Protein AF-A0A2J8QV28-F1 (afdb_monomer)

InterPro domains:
  IPR005302 Molybdenum cofactor sulfurase, C-terminal [PF03473] (105-172)
  IPR005302 Molybdenum cofactor sulfurase, C-terminal [PS51340] (89-172)
  IPR005303 Molybdenum cofactor sulfurase, middle domain [PF03476] (1-75)

Organism: Pan troglodytes (NCBI:txid9598)

Solvent-accessible surface area (backbone atoms only — not comparable to full-atom values): 10831 Å² total; per-residue (Å²): 85,73,72,84,49,53,89,81,42,57,71,58,76,57,54,45,76,49,81,53,97,68,23,38,38,37,40,40,89,98,49,78,75,46,79,40,64,68,67,66,65,88,84,41,56,76,42,67,31,34,55,96,89,41,77,38,64,25,36,36,56,54,70,65,47,16,48,51,54,19,66,70,69,69,78,61,92,44,74,51,62,43,79,57,91,89,55,73,53,48,42,30,59,80,71,41,70,90,50,100,55,94,52,63,26,77,84,56,94,74,58,87,71,40,76,44,44,53,37,34,52,53,57,52,36,76,76,37,92,72,72,77,57,70,76,81,71,62,52,76,42,78,47,74,98,62,62,62,59,48,69,80,71,49,56,66,47,74,61,91,91,45,78,46,71,63,87,73,83,81,87,127

pLDDT: mean 95.5, std 3.27, range [74.88, 98.44]

Nearest PDB structures (foldseek):
  6fw2-assembly1_A  TM=9.729E-01  e=1.577E-16  Homo sapiens
  7p41-assembly1_D  TM=9.722E-01  e=2.739E-16  Homo sapiens
  2exn-assembly1_A  TM=7.964E-01  e=1.987E-04  Bordetella bronchiseptica
  6ybp-assembly1_K  TM=5.029E-01  e=4.393E+00  Methylorubrum extorquens AM1
  6ybp-assembly1_I  TM=4.996E-01  e=6.750E+00  Methylorubrum extorquens AM1

Structure (mmCIF, N/CA/C/O backbone):
data_AF-A0A2J8QV28-F1
#
_entry.id   AF-A0A2J8QV28-F1
#
loop_
_atom_site.group_PDB
_atom_site.id
_atom_site.type_symbol
_atom_site.label_atom_id
_atom_site.label_alt_id
_atom_site.label_comp_id
_atom_site.label_asym_id
_atom_site.label_entity_id
_atom_site.label_seq_id
_atom_site.pdbx_PDB_ins_code
_atom_site.Cartn_x
_atom_site.Cartn_y
_atom_site.Cartn_z
_atom_site.occupancy
_atom_site.B_iso_or_equiv
_atom_site.auth_seq_id
_atom_site.auth_comp_id
_atom_site.auth_asym_id
_atom_site.auth_atom_id
_atom_site.pdbx_PDB_model_num
ATOM 1 N N . GLY A 1 1 ? 5.554 -12.156 -13.504 1.00 83.69 1 GLY A N 1
ATOM 2 C CA . GLY A 1 1 ? 6.262 -12.531 -12.266 1.00 83.69 1 GLY A CA 1
ATOM 3 C C . GLY A 1 1 ? 5.282 -12.576 -11.115 1.00 83.69 1 GLY A C 1
ATOM 4 O O . GLY A 1 1 ? 4.179 -12.051 -11.256 1.00 83.69 1 GLY A O 1
ATOM 5 N N . HIS A 1 2 ? 5.662 -13.210 -10.011 1.00 91.06 2 HIS A N 1
ATOM 6 C CA . HIS A 1 2 ? 4.892 -13.155 -8.768 1.00 91.06 2 HIS A CA 1
ATOM 7 C C . HIS A 1 2 ? 5.278 -11.904 -7.981 1.00 91.06 2 HIS A C 1
ATOM 9 O O . HIS A 1 2 ? 6.396 -11.410 -8.120 1.00 91.06 2 HIS A O 1
ATOM 15 N N . MET A 1 3 ? 4.338 -11.368 -7.208 1.00 94.44 3 MET A N 1
ATOM 16 C CA . MET A 1 3 ? 4.650 -10.297 -6.265 1.00 94.44 3 MET A CA 1
ATOM 17 C C . MET A 1 3 ? 5.629 -10.774 -5.188 1.00 94.44 3 MET A C 1
ATOM 19 O O . MET A 1 3 ? 5.674 -11.961 -4.864 1.00 94.44 3 MET A O 1
ATOM 23 N N . VAL A 1 4 ? 6.320 -9.815 -4.584 1.00 94.06 4 VAL A N 1
ATOM 24 C CA . VAL A 1 4 ? 7.151 -10.011 -3.397 1.00 94.06 4 VAL A CA 1
ATOM 25 C C . VAL A 1 4 ? 6.577 -9.137 -2.297 1.00 94.06 4 VAL A C 1
ATOM 27 O O . VAL A 1 4 ? 6.239 -7.976 -2.531 1.00 94.06 4 VAL A O 1
ATOM 30 N N . THR A 1 5 ? 6.416 -9.706 -1.109 1.00 93.56 5 THR A N 1
ATOM 31 C CA . THR A 1 5 ? 5.843 -9.015 0.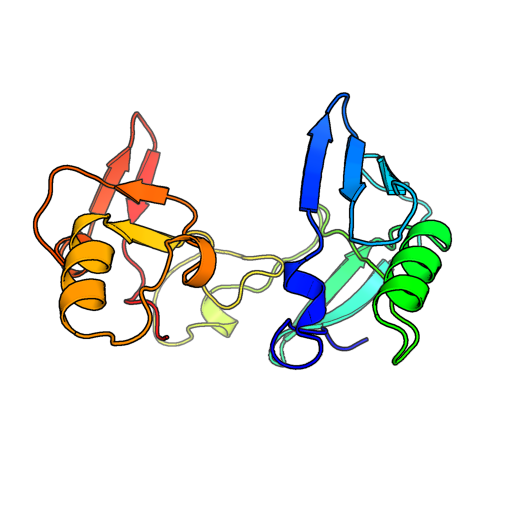051 1.00 93.56 5 THR A CA 1
ATOM 32 C C . THR A 1 5 ? 6.898 -8.800 1.126 1.00 93.56 5 THR A C 1
ATOM 34 O O . THR A 1 5 ? 7.882 -9.532 1.188 1.00 93.56 5 THR A O 1
ATOM 37 N N . ALA A 1 6 ? 6.654 -7.872 2.053 1.00 92.62 6 ALA A N 1
ATOM 38 C CA . ALA A 1 6 ? 7.515 -7.687 3.223 1.00 92.62 6 ALA A CA 1
ATOM 39 C C . ALA A 1 6 ? 7.554 -8.909 4.169 1.00 92.62 6 ALA A C 1
ATOM 41 O O . ALA A 1 6 ? 8.424 -8.990 5.025 1.00 92.62 6 ALA A O 1
ATOM 42 N N . ARG A 1 7 ? 6.645 -9.885 4.017 1.00 91.56 7 ARG A N 1
ATOM 43 C CA . ARG A 1 7 ? 6.734 -11.173 4.731 1.00 91.56 7 ARG A CA 1
ATOM 44 C C . ARG A 1 7 ? 7.852 -12.058 4.178 1.00 91.56 7 ARG A C 1
ATOM 46 O O . ARG A 1 7 ? 8.432 -12.833 4.923 1.00 91.56 7 ARG A O 1
ATOM 53 N N . GLN A 1 8 ? 8.122 -11.949 2.878 1.00 93.19 8 GLN A N 1
ATOM 54 C CA . GLN A 1 8 ? 9.200 -12.670 2.196 1.00 93.19 8 GLN A CA 1
ATOM 55 C C . GLN A 1 8 ? 10.509 -11.879 2.267 1.00 93.19 8 GLN A C 1
ATOM 57 O O . GLN A 1 8 ? 11.552 -12.451 2.544 1.00 93.19 8 GLN A O 1
ATOM 62 N N . GLU A 1 9 ? 10.430 -10.559 2.078 1.00 95.69 9 GLU A N 1
ATOM 63 C CA . GLU A 1 9 ? 11.570 -9.640 2.083 1.00 95.69 9 GLU A CA 1
ATOM 64 C C . GLU A 1 9 ? 11.347 -8.491 3.082 1.00 95.69 9 GLU A C 1
ATOM 66 O O . GLU A 1 9 ? 10.956 -7.388 2.685 1.00 95.69 9 GLU A O 1
ATOM 71 N N . PRO A 1 10 ? 11.584 -8.700 4.395 1.00 94.38 10 PRO A N 1
ATOM 72 C CA . PRO A 1 10 ? 11.273 -7.711 5.433 1.00 94.38 10 PRO A CA 1
ATOM 73 C C . PRO A 1 10 ? 11.971 -6.369 5.252 1.00 94.38 10 PRO A C 1
ATOM 75 O O . PRO A 1 10 ? 11.427 -5.337 5.634 1.00 94.38 10 PRO A O 1
ATOM 78 N N . ARG A 1 11 ? 13.145 -6.352 4.610 1.00 95.12 11 ARG A N 1
ATOM 79 C CA . ARG A 1 11 ? 13.898 -5.121 4.336 1.00 95.12 11 ARG A CA 1
ATOM 80 C C . ARG A 1 11 ? 13.129 -4.141 3.448 1.00 95.12 11 ARG A C 1
ATOM 82 O O . ARG A 1 11 ? 13.413 -2.951 3.519 1.00 95.12 11 ARG A O 1
ATOM 89 N N . LEU A 1 12 ? 12.118 -4.592 2.694 1.00 95.31 12 LEU A N 1
ATOM 90 C CA . LEU A 1 12 ? 11.226 -3.714 1.925 1.00 95.31 12 LEU A CA 1
ATOM 91 C C . LEU A 1 12 ? 10.586 -2.608 2.776 1.00 95.31 12 LEU A C 1
ATOM 93 O O . LEU A 1 12 ? 10.333 -1.529 2.251 1.00 95.31 12 LEU A O 1
ATOM 97 N N . VAL A 1 13 ? 10.349 -2.836 4.074 1.00 94.62 13 VAL A N 1
ATOM 98 C CA . VAL A 1 13 ? 9.745 -1.818 4.960 1.00 94.62 13 VAL A CA 1
ATOM 99 C C . VAL A 1 13 ? 10.690 -0.661 5.294 1.00 94.62 13 VAL A C 1
ATOM 101 O O . VAL A 1 13 ? 10.253 0.328 5.870 1.00 94.62 13 VAL A O 1
ATOM 104 N N . LEU A 1 14 ? 11.975 -0.782 4.951 1.00 96.19 14 LEU A N 1
ATOM 105 C CA . LEU A 1 14 ? 12.977 0.270 5.129 1.00 96.19 14 LEU A CA 1
ATOM 106 C C . LEU A 1 14 ? 13.078 1.191 3.904 1.00 96.19 14 LEU A C 1
ATOM 108 O O . LEU A 1 14 ? 13.805 2.181 3.950 1.00 96.19 14 LEU A O 1
ATOM 112 N N . VAL A 1 15 ? 12.376 0.867 2.813 1.00 97.19 15 VAL A N 1
ATOM 113 C CA . VAL A 1 15 ? 12.304 1.727 1.630 1.00 97.19 15 VAL A CA 1
ATOM 114 C C . VAL A 1 15 ? 11.312 2.849 1.904 1.00 97.19 15 VAL A C 1
ATOM 116 O O . VAL A 1 15 ? 10.125 2.604 2.121 1.00 97.19 15 VAL A O 1
ATOM 119 N N . SER A 1 16 ? 11.800 4.083 1.864 1.00 96.56 16 SER A N 1
ATOM 120 C CA . SER A 1 16 ? 10.979 5.288 1.951 1.00 96.56 16 SER A CA 1
ATOM 121 C C . SER A 1 16 ? 10.733 5.853 0.560 1.00 96.56 16 SER A C 1
ATOM 123 O O . SER A 1 16 ? 11.577 5.729 -0.329 1.00 96.56 16 SER A O 1
ATOM 125 N N . ILE A 1 17 ? 9.558 6.449 0.363 1.00 96.56 17 ILE A N 1
ATOM 126 C CA . ILE A 1 17 ? 9.147 7.026 -0.915 1.00 96.56 17 ILE A CA 1
ATOM 127 C C . ILE A 1 17 ? 8.585 8.414 -0.648 1.00 96.56 17 ILE A C 1
ATOM 129 O O . ILE A 1 17 ? 7.686 8.560 0.179 1.00 96.56 17 ILE A O 1
ATOM 133 N N . ILE A 1 18 ? 9.076 9.408 -1.377 1.00 97.25 18 ILE A N 1
ATOM 134 C CA . ILE A 1 18 ? 8.476 10.743 -1.427 1.00 97.25 18 ILE A CA 1
ATOM 135 C C . ILE A 1 18 ? 8.047 11.057 -2.862 1.00 97.25 18 ILE A C 1
ATOM 137 O O . ILE A 1 18 ? 8.635 10.559 -3.825 1.00 97.25 18 ILE A O 1
ATOM 141 N N . TYR A 1 19 ? 6.996 11.860 -2.998 1.00 96.56 19 TYR A N 1
ATOM 142 C CA . TYR A 1 19 ? 6.507 12.342 -4.284 1.00 96.56 19 TYR A CA 1
ATOM 143 C C . TYR A 1 19 ? 6.763 13.841 -4.389 1.00 96.56 19 TYR A C 1
ATOM 145 O O . TYR A 1 19 ? 6.187 14.620 -3.633 1.00 96.56 19 TYR A O 1
ATOM 153 N N . GLU A 1 20 ? 7.617 14.240 -5.325 1.00 96.38 20 GLU A N 1
ATOM 154 C CA . GLU A 1 20 ? 7.999 15.636 -5.526 1.00 96.38 20 GLU A CA 1
ATOM 155 C C . GLU A 1 20 ? 8.288 15.884 -7.008 1.00 96.38 20 GLU A C 1
ATOM 157 O O . GLU A 1 20 ? 8.829 15.015 -7.688 1.00 96.38 20 GLU A O 1
ATOM 162 N N . ASN A 1 21 ? 7.914 17.059 -7.528 1.00 95.06 21 ASN A N 1
ATOM 163 C CA . ASN A 1 21 ? 8.224 17.478 -8.902 1.00 95.06 21 ASN A CA 1
ATOM 164 C C . ASN A 1 21 ? 7.846 16.437 -9.974 1.00 95.06 21 ASN A C 1
ATOM 166 O O . ASN A 1 21 ? 8.564 16.242 -10.952 1.00 95.06 21 ASN A O 1
ATOM 170 N N . ASN A 1 22 ? 6.702 15.766 -9.790 1.00 95.81 22 ASN A N 1
ATOM 171 C CA . ASN A 1 22 ? 6.213 14.707 -10.677 1.00 95.81 22 ASN A CA 1
ATOM 172 C C . ASN A 1 22 ? 7.153 13.484 -10.771 1.00 95.81 22 ASN A C 1
ATOM 174 O O . ASN A 1 22 ? 7.152 12.760 -11.770 1.00 95.81 22 ASN A O 1
ATOM 178 N N . CYS A 1 23 ? 7.916 13.229 -9.710 1.00 97.12 23 CYS A N 1
ATOM 179 C CA . CYS A 1 23 ? 8.804 12.087 -9.554 1.00 97.12 23 CYS A CA 1
ATOM 180 C C . CYS A 1 23 ? 8.512 11.338 -8.250 1.00 97.12 23 CYS A C 1
ATOM 182 O O . CYS A 1 23 ? 8.079 11.914 -7.253 1.00 97.12 23 CYS A O 1
ATOM 184 N N . LEU A 1 24 ? 8.772 10.035 -8.269 1.00 97.56 24 LEU A N 1
ATOM 185 C CA . LEU A 1 24 ? 8.872 9.191 -7.088 1.00 97.56 24 LEU A CA 1
ATOM 186 C C . LEU A 1 24 ? 10.347 9.058 -6.732 1.00 97.56 24 LEU A C 1
ATOM 188 O O . LEU A 1 24 ? 11.150 8.586 -7.539 1.00 97.56 24 LEU A O 1
ATOM 192 N N . ILE A 1 25 ? 10.687 9.475 -5.524 1.00 98.19 25 ILE A N 1
ATOM 193 C CA . ILE A 1 25 ? 12.039 9.436 -4.988 1.00 98.19 25 ILE A CA 1
ATOM 194 C C . ILE A 1 25 ? 12.082 8.337 -3.932 1.00 98.19 25 ILE A C 1
ATOM 196 O O . ILE A 1 25 ? 11.368 8.408 -2.934 1.00 98.19 25 ILE A O 1
ATOM 200 N N . PHE A 1 26 ? 12.916 7.329 -4.164 1.00 98.31 26 PHE A N 1
ATOM 201 C CA . PHE A 1 26 ? 13.103 6.185 -3.283 1.00 98.31 26 PHE A CA 1
ATOM 202 C C . PHE A 1 26 ? 14.426 6.316 -2.538 1.00 98.31 26 PHE A C 1
ATOM 204 O O . PHE A 1 26 ? 15.467 6.592 -3.141 1.00 98.31 26 PHE A O 1
ATOM 211 N N . THR A 1 27 ? 14.388 6.059 -1.236 1.00 98.44 27 THR A N 1
ATOM 212 C CA . THR A 1 27 ? 15.571 6.002 -0.376 1.00 98.44 27 THR A CA 1
ATOM 213 C C . THR A 1 27 ? 15.529 4.751 0.491 1.00 98.44 27 THR A C 1
ATOM 215 O O . THR A 1 27 ? 14.461 4.244 0.839 1.00 98.44 27 THR A O 1
ATOM 218 N N . ALA A 1 28 ? 16.703 4.221 0.818 1.00 98.00 28 ALA A N 1
ATOM 219 C CA . ALA A 1 28 ? 16.868 3.107 1.741 1.00 98.00 28 ALA A CA 1
ATOM 220 C C . ALA A 1 28 ? 18.267 3.164 2.379 1.00 98.00 28 ALA A C 1
ATOM 222 O O . ALA A 1 28 ? 19.150 3.821 1.823 1.00 98.00 28 ALA A O 1
ATOM 223 N N . PRO A 1 29 ? 18.492 2.490 3.522 1.00 97.81 29 PRO A N 1
ATOM 224 C CA . PRO A 1 29 ? 19.814 2.426 4.140 1.00 97.81 29 PRO A CA 1
ATOM 225 C C . PRO A 1 29 ? 20.878 1.904 3.168 1.00 97.81 29 PRO A C 1
ATOM 227 O O . PRO A 1 29 ? 20.644 0.908 2.478 1.00 97.81 29 PRO A O 1
ATOM 230 N N . ASP A 1 30 ? 22.034 2.571 3.148 1.00 96.00 30 ASP A N 1
ATOM 231 C CA . ASP A 1 30 ? 23.211 2.226 2.337 1.00 96.00 30 ASP A CA 1
ATOM 232 C C . ASP A 1 30 ? 22.968 2.190 0.815 1.00 96.00 30 ASP A C 1
ATOM 234 O O . ASP A 1 30 ? 23.661 1.479 0.085 1.00 96.00 30 ASP A O 1
ATOM 238 N N . MET A 1 31 ? 21.977 2.941 0.325 1.00 98.00 31 MET A N 1
ATOM 239 C CA . MET A 1 31 ? 21.645 3.045 -1.096 1.00 98.00 31 MET A CA 1
ATOM 240 C C . MET A 1 31 ? 21.621 4.505 -1.542 1.00 98.00 31 MET A C 1
ATOM 242 O O . MET A 1 31 ? 21.058 5.358 -0.855 1.00 98.00 31 MET A O 1
ATOM 246 N N . ASP A 1 32 ? 22.147 4.773 -2.738 1.00 97.69 32 ASP A N 1
ATOM 247 C CA . ASP A 1 32 ? 21.920 6.050 -3.415 1.00 97.69 32 ASP A CA 1
ATOM 248 C C . ASP A 1 32 ? 20.428 6.247 -3.704 1.00 97.69 32 ASP A C 1
ATOM 250 O O . ASP A 1 32 ? 19.668 5.287 -3.872 1.00 97.69 32 ASP A O 1
ATOM 254 N N . GLN A 1 33 ? 20.000 7.503 -3.787 1.00 97.69 33 GLN A N 1
ATOM 255 C CA . GLN A 1 33 ? 18.623 7.846 -4.119 1.00 97.69 33 GLN A CA 1
ATOM 256 C C . GLN A 1 33 ? 18.263 7.366 -5.533 1.00 97.69 33 GLN A C 1
ATOM 258 O O . GLN A 1 33 ? 18.973 7.654 -6.494 1.00 97.69 33 GLN A O 1
ATOM 263 N N . LEU A 1 34 ? 17.120 6.692 -5.671 1.00 98.38 34 LEU A N 1
ATOM 264 C CA . LEU A 1 34 ? 16.537 6.350 -6.970 1.00 98.38 34 LEU A CA 1
ATOM 265 C C . LEU A 1 34 ? 15.408 7.329 -7.288 1.00 98.38 34 LEU A C 1
ATOM 267 O O . LEU A 1 34 ? 14.468 7.470 -6.507 1.00 98.38 34 LEU A O 1
ATOM 271 N N . VAL A 1 35 ? 15.468 7.971 -8.453 1.00 98.00 35 VAL A N 1
ATOM 272 C CA . VAL A 1 35 ? 14.447 8.925 -8.904 1.00 98.00 35 VAL A CA 1
ATOM 273 C C . VAL A 1 35 ? 13.768 8.386 -10.150 1.00 98.00 35 VAL A C 1
ATOM 275 O O . VAL A 1 35 ? 14.411 8.149 -11.166 1.00 98.00 35 VAL A O 1
ATOM 278 N N . LEU A 1 36 ? 12.452 8.203 -10.082 1.00 97.50 36 LEU A N 1
ATOM 279 C CA . LEU A 1 36 ? 11.645 7.715 -11.196 1.00 97.50 36 LEU A CA 1
ATOM 280 C C . LEU A 1 36 ? 10.568 8.736 -11.562 1.00 97.50 36 LEU A C 1
ATOM 282 O O . LEU A 1 36 ? 9.986 9.340 -10.662 1.00 97.50 36 LEU A O 1
ATOM 286 N N . PRO A 1 37 ? 10.215 8.897 -12.848 1.00 96.31 37 PRO A N 1
ATOM 287 C CA . PRO A 1 37 ? 9.067 9.715 -13.215 1.00 96.31 37 PRO A CA 1
ATOM 288 C C . PRO A 1 37 ? 7.781 9.114 -12.633 1.00 96.31 37 PRO A C 1
ATOM 290 O O . PRO A 1 37 ? 7.612 7.892 -12.578 1.00 96.31 37 PRO A O 1
ATOM 293 N N . SER A 1 38 ? 6.836 9.970 -12.243 1.00 94.38 38 SER A N 1
ATOM 294 C CA . SER A 1 38 ? 5.529 9.552 -11.716 1.00 94.38 38 SER A CA 1
ATOM 295 C C . SER A 1 38 ? 4.727 8.712 -12.704 1.00 94.38 38 SER A C 1
ATOM 297 O O . SER A 1 38 ? 3.904 7.898 -12.295 1.00 94.38 38 SER A O 1
ATOM 299 N N . LYS A 1 39 ? 4.976 8.899 -14.001 1.00 95.12 39 LYS A N 1
ATOM 300 C CA . LYS A 1 39 ? 4.375 8.155 -15.098 1.00 95.12 39 LYS A CA 1
ATOM 301 C C . LYS A 1 39 ? 5.478 7.519 -15.923 1.00 95.12 39 LYS A C 1
ATOM 303 O O . LYS A 1 39 ? 6.301 8.216 -16.515 1.00 95.12 39 LYS A O 1
ATOM 308 N N . GLN A 1 40 ? 5.471 6.194 -15.982 1.00 95.25 40 GLN A N 1
ATOM 309 C CA . GLN A 1 40 ? 6.437 5.461 -16.790 1.00 95.25 40 GLN A CA 1
ATOM 310 C C . GLN A 1 40 ? 6.201 5.676 -18.299 1.00 95.25 40 GLN A C 1
ATOM 312 O O . GLN A 1 40 ? 5.051 5.834 -18.729 1.00 95.25 40 GLN A O 1
ATOM 317 N N . PRO A 1 41 ? 7.263 5.665 -19.127 1.00 94.75 41 PRO A N 1
ATOM 318 C CA . PRO A 1 41 ? 7.129 5.698 -20.578 1.00 94.75 41 PRO A CA 1
ATOM 319 C C . PRO A 1 41 ? 6.213 4.583 -21.090 1.00 94.75 41 PRO A C 1
ATOM 321 O O . PRO A 1 41 ? 6.361 3.416 -20.723 1.00 94.75 41 PRO A O 1
ATOM 324 N N . SER A 1 42 ? 5.299 4.915 -22.002 1.00 93.88 42 SER A N 1
ATOM 325 C CA . SER A 1 42 ? 4.380 3.938 -22.605 1.00 93.88 42 SER A CA 1
ATOM 326 C C . SER A 1 42 ? 5.097 2.859 -23.428 1.00 93.88 42 SER A C 1
ATOM 328 O O . SER A 1 42 ? 4.525 1.792 -23.667 1.00 93.88 42 SER A O 1
ATOM 330 N N . SER A 1 43 ? 6.345 3.118 -23.829 1.00 95.81 43 SER A N 1
ATOM 331 C CA . SER A 1 43 ? 7.250 2.177 -24.493 1.00 95.81 43 SER A CA 1
ATOM 332 C C . SER A 1 43 ? 7.832 1.114 -23.555 1.00 95.81 43 SER A C 1
ATOM 334 O O . SER A 1 43 ? 8.259 0.064 -24.038 1.00 95.81 43 SER A O 1
ATOM 336 N N . ASN A 1 44 ? 7.831 1.330 -22.232 1.00 97.31 44 ASN A N 1
ATOM 337 C CA . ASN A 1 44 ? 8.329 0.335 -21.280 1.00 97.31 44 ASN A CA 1
ATOM 338 C C . ASN A 1 44 ? 7.488 -0.943 -21.353 1.00 97.31 44 ASN A C 1
ATOM 340 O O . ASN A 1 44 ? 6.296 -0.915 -21.647 1.00 97.31 44 ASN A O 1
ATOM 344 N N . LYS A 1 45 ? 8.082 -2.101 -21.067 1.00 97.44 45 LYS A N 1
ATOM 345 C CA . LYS A 1 45 ? 7.388 -3.387 -21.211 1.00 97.44 45 LYS A CA 1
ATOM 346 C C . LYS A 1 45 ? 6.190 -3.497 -20.258 1.00 97.44 45 LYS A C 1
ATOM 348 O O . LYS A 1 45 ? 6.284 -3.151 -19.085 1.00 97.44 45 LYS A O 1
ATOM 353 N N . LEU A 1 46 ? 5.070 -4.040 -20.742 1.00 97.25 46 LEU A N 1
ATOM 354 C CA . LEU A 1 46 ? 3.985 -4.505 -19.873 1.00 97.25 46 LEU A CA 1
ATOM 355 C C . LEU A 1 46 ? 4.276 -5.924 -19.398 1.00 97.25 46 LEU A C 1
ATOM 357 O O . LEU A 1 46 ? 4.342 -6.860 -20.199 1.00 97.25 46 LEU A O 1
ATOM 361 N N . HIS A 1 47 ? 4.395 -6.098 -18.088 1.00 97.31 47 HIS A N 1
ATOM 362 C CA . HIS A 1 47 ? 4.532 -7.408 -17.475 1.00 97.31 47 HIS A CA 1
ATOM 363 C C . HIS A 1 47 ? 3.168 -7.971 -17.083 1.00 97.31 47 HIS A C 1
ATOM 365 O O . HIS A 1 47 ? 2.318 -7.273 -16.531 1.00 97.31 47 HIS A O 1
ATOM 371 N N . LYS A 1 48 ? 2.975 -9.267 -17.354 1.00 97.19 48 LYS A N 1
ATOM 372 C CA . LYS A 1 48 ? 1.929 -10.064 -16.706 1.00 97.19 48 LYS A CA 1
ATOM 373 C C . LYS A 1 48 ? 2.425 -10.436 -15.308 1.00 97.19 48 LYS A C 1
ATOM 375 O O . LYS A 1 48 ? 3.474 -11.077 -15.161 1.00 97.19 48 LYS A O 1
ATOM 380 N N . CYS A 1 49 ? 1.684 -10.012 -14.299 1.00 97.19 49 CYS A N 1
ATOM 381 C CA . CYS A 1 49 ? 1.982 -10.192 -12.887 1.00 97.19 49 CYS A CA 1
ATOM 382 C C . CYS A 1 49 ? 0.874 -11.002 -12.215 1.00 97.19 49 CYS A C 1
ATOM 384 O O . CYS A 1 49 ? -0.246 -11.068 -12.722 1.00 97.19 49 CYS A O 1
ATOM 386 N N . ARG A 1 50 ? 1.187 -11.606 -11.067 1.00 96.06 50 ARG A N 1
ATOM 387 C CA . ARG A 1 50 ? 0.220 -12.353 -10.259 1.00 96.06 50 ARG A CA 1
ATOM 388 C C . ARG A 1 50 ? 0.293 -11.899 -8.806 1.00 96.06 50 ARG A C 1
ATOM 390 O O . ARG A 1 50 ? 1.360 -11.959 -8.195 1.00 96.06 50 ARG A O 1
ATOM 397 N N . ILE A 1 51 ? -0.841 -11.444 -8.283 1.00 95.56 51 ILE A N 1
ATOM 398 C CA . ILE A 1 51 ? -1.008 -10.909 -6.927 1.00 95.56 51 ILE A CA 1
ATOM 399 C C . ILE A 1 51 ? -2.109 -11.717 -6.252 1.00 95.56 51 ILE A C 1
ATOM 401 O O . ILE A 1 51 ? -3.229 -11.757 -6.759 1.00 95.56 51 ILE A O 1
ATOM 405 N N . PHE A 1 52 ? -1.776 -12.405 -5.157 1.00 91.94 52 PHE A N 1
ATOM 406 C CA . PHE A 1 52 ? -2.695 -13.295 -4.426 1.00 91.94 52 PHE A CA 1
ATOM 407 C C . PHE A 1 52 ? -3.496 -14.239 -5.343 1.00 91.94 52 PHE A C 1
ATOM 409 O O . PHE A 1 52 ? -4.707 -14.379 -5.229 1.00 91.94 52 PHE A O 1
ATOM 416 N N . GLY A 1 53 ? -2.819 -14.853 -6.319 1.00 92.75 53 GLY A N 1
ATOM 417 C CA . GLY A 1 53 ? -3.444 -15.794 -7.255 1.00 92.75 53 GLY A CA 1
ATOM 418 C C . GLY A 1 53 ? -4.213 -15.161 -8.422 1.00 92.75 53 GLY A C 1
ATOM 419 O O . GLY A 1 53 ? -4.633 -15.887 -9.320 1.00 92.75 53 GLY A O 1
ATOM 420 N N . LEU A 1 54 ? -4.351 -13.834 -8.462 1.00 95.62 54 LEU A N 1
ATOM 421 C CA . LEU A 1 54 ? -5.054 -13.114 -9.519 1.00 95.62 54 LEU A CA 1
ATOM 422 C C . LEU A 1 54 ? -4.082 -12.422 -10.474 1.00 95.62 54 LEU A C 1
ATOM 424 O O . LEU A 1 54 ? -3.126 -11.765 -10.055 1.00 95.62 54 LEU A O 1
ATOM 428 N N . ASP A 1 55 ? -4.357 -12.546 -11.770 1.00 96.06 55 ASP A N 1
ATOM 429 C CA . ASP A 1 55 ? -3.554 -11.909 -12.808 1.00 96.06 55 ASP A CA 1
ATOM 430 C C . ASP A 1 55 ? -3.834 -10.401 -12.878 1.00 96.06 55 ASP A C 1
ATOM 432 O O . ASP A 1 55 ? -4.985 -9.956 -12.859 1.00 96.06 55 ASP A O 1
ATOM 436 N N . ILE A 1 56 ? -2.767 -9.618 -13.012 1.00 97.50 56 ILE A N 1
ATOM 437 C CA . ILE A 1 56 ? -2.804 -8.168 -13.219 1.00 97.50 56 ILE A CA 1
ATOM 438 C C . ILE A 1 56 ? -1.627 -7.748 -14.105 1.00 97.50 56 ILE A C 1
ATOM 440 O O . ILE A 1 56 ? -0.647 -8.479 -14.253 1.00 97.50 56 ILE A O 1
ATOM 444 N N . LYS A 1 57 ? -1.716 -6.580 -14.739 1.00 97.62 57 LYS A N 1
ATOM 445 C CA . LYS A 1 57 ? -0.613 -6.004 -15.515 1.00 97.62 57 LYS A CA 1
ATOM 446 C C . LYS A 1 57 ? 0.116 -4.934 -14.708 1.00 97.62 57 LYS A C 1
ATOM 448 O O . LYS A 1 57 ? -0.487 -4.290 -13.857 1.00 97.62 57 LYS A O 1
ATOM 453 N N . GLY A 1 58 ? 1.389 -4.736 -15.028 1.00 97.88 58 GLY A N 1
ATOM 454 C CA . GLY A 1 58 ? 2.174 -3.604 -14.549 1.00 97.88 58 GLY A CA 1
ATOM 455 C C . GLY A 1 58 ? 3.171 -3.144 -15.608 1.00 97.88 58 GLY A C 1
ATOM 456 O O . GLY A 1 58 ? 3.793 -3.971 -16.282 1.00 97.88 58 GLY A O 1
ATOM 457 N N . ARG A 1 59 ? 3.295 -1.829 -15.776 1.00 98.19 59 ARG A N 1
ATOM 458 C CA . ARG A 1 59 ? 4.301 -1.182 -16.617 1.00 98.19 59 ARG A CA 1
ATOM 459 C C . ARG A 1 59 ? 5.646 -1.245 -15.922 1.00 98.19 59 ARG A C 1
ATOM 461 O O . ARG A 1 59 ? 5.749 -0.878 -14.759 1.00 98.19 59 ARG A O 1
ATOM 468 N N . ASP A 1 60 ? 6.660 -1.711 -16.629 1.00 98.25 60 ASP A N 1
ATOM 469 C CA . ASP A 1 60 ? 8.015 -1.770 -16.105 1.00 98.25 60 ASP A CA 1
ATOM 470 C C . ASP A 1 60 ? 8.559 -0.379 -15.742 1.00 98.25 60 ASP A C 1
ATOM 472 O O . ASP A 1 60 ? 8.411 0.560 -16.525 1.00 98.25 60 ASP A O 1
ATOM 476 N N . CYS A 1 61 ? 9.220 -0.263 -14.588 1.00 98.06 61 CYS A N 1
ATOM 477 C CA . CYS A 1 61 ? 9.865 0.979 -14.146 1.00 98.06 61 CYS A CA 1
ATOM 478 C C . CYS A 1 61 ? 11.332 1.113 -14.597 1.00 98.06 61 CYS A C 1
ATOM 480 O O . CYS A 1 61 ? 12.062 1.966 -14.099 1.00 98.06 61 CYS A O 1
ATOM 482 N N . GLY A 1 62 ? 11.791 0.268 -15.521 1.00 97.44 62 GLY A N 1
ATOM 483 C CA . GLY A 1 62 ? 13.132 0.330 -16.088 1.00 97.44 62 GLY A CA 1
ATOM 484 C C . GLY A 1 62 ? 14.179 -0.500 -15.341 1.00 97.44 62 GLY A C 1
ATOM 485 O O . GLY A 1 62 ? 13.986 -1.005 -14.233 1.00 97.44 62 GLY A O 1
ATOM 486 N N . ASN A 1 63 ? 15.332 -0.664 -15.995 1.00 97.31 63 ASN A N 1
ATOM 487 C CA . ASN A 1 63 ? 16.440 -1.468 -15.473 1.00 97.31 63 ASN A CA 1
ATOM 488 C C . ASN A 1 63 ? 17.140 -0.822 -14.276 1.00 97.31 63 ASN A C 1
ATOM 490 O O . ASN A 1 63 ? 17.715 -1.542 -13.467 1.00 97.31 63 ASN A O 1
ATOM 494 N N . GLU A 1 64 ? 17.099 0.504 -14.163 1.00 97.56 64 GLU A N 1
ATOM 495 C CA . GLU A 1 64 ? 17.644 1.224 -13.014 1.00 97.56 64 GLU A CA 1
ATOM 496 C C . GLU A 1 64 ? 16.883 0.860 -11.736 1.00 97.56 64 GLU A C 1
ATOM 498 O O . GLU A 1 64 ? 17.490 0.374 -10.784 1.00 97.56 64 GLU A O 1
ATOM 503 N N . ALA A 1 65 ? 15.547 0.940 -11.767 1.00 97.88 65 ALA A N 1
ATOM 504 C CA . ALA A 1 65 ? 14.701 0.506 -10.661 1.00 97.88 65 ALA A CA 1
ATOM 505 C C . ALA A 1 65 ? 14.923 -0.975 -10.319 1.00 97.88 65 ALA A C 1
ATOM 507 O O . ALA A 1 65 ? 15.093 -1.331 -9.155 1.00 97.88 65 ALA A O 1
ATOM 508 N N . ALA A 1 66 ? 14.970 -1.848 -11.332 1.00 97.69 66 ALA A N 1
ATOM 509 C CA . ALA A 1 66 ? 15.220 -3.274 -11.126 1.00 97.69 66 ALA A CA 1
ATOM 510 C C . ALA A 1 66 ? 16.561 -3.536 -10.414 1.00 97.69 66 ALA A C 1
ATOM 512 O O . AL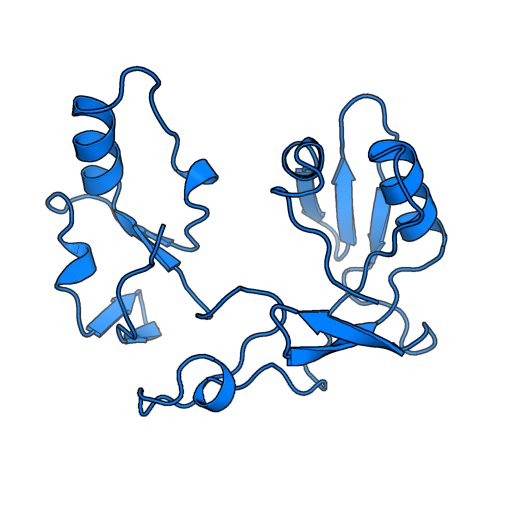A A 1 66 ? 16.610 -4.289 -9.439 1.00 97.69 66 ALA A O 1
ATOM 513 N N . LYS A 1 67 ? 17.641 -2.881 -10.860 1.00 97.62 67 LYS A N 1
ATOM 514 C CA . LYS A 1 67 ? 18.965 -2.978 -10.231 1.00 97.62 67 LYS A CA 1
ATOM 515 C C . LYS A 1 67 ? 18.949 -2.440 -8.808 1.00 97.62 67 LYS A C 1
ATOM 517 O O . LYS A 1 67 ? 19.483 -3.098 -7.926 1.00 97.62 67 LYS A O 1
ATOM 522 N N . TRP A 1 68 ? 18.310 -1.296 -8.575 1.00 98.25 68 TRP A N 1
ATOM 523 C CA . TRP A 1 68 ? 18.244 -0.677 -7.254 1.00 98.25 68 TRP A CA 1
ATOM 524 C C . TRP A 1 68 ? 17.579 -1.600 -6.225 1.00 98.25 68 TRP A C 1
ATOM 526 O O . TRP A 1 68 ? 18.179 -1.905 -5.197 1.00 98.25 68 TRP A O 1
ATOM 536 N N . PHE A 1 69 ? 16.395 -2.142 -6.538 1.00 97.56 69 PHE A N 1
ATOM 537 C CA . PHE A 1 69 ? 15.700 -3.072 -5.637 1.00 97.56 69 PHE A CA 1
ATOM 538 C C . PHE A 1 69 ? 16.451 -4.398 -5.469 1.00 97.56 69 PHE A C 1
ATOM 540 O O . PHE A 1 69 ? 16.515 -4.923 -4.360 1.00 97.56 69 PHE A O 1
ATOM 547 N N . THR A 1 70 ? 17.059 -4.921 -6.537 1.00 95.88 70 THR A N 1
ATOM 548 C CA . THR A 1 70 ? 17.880 -6.144 -6.471 1.00 95.88 70 THR A CA 1
ATOM 549 C C . THR A 1 70 ? 19.105 -5.944 -5.571 1.00 95.88 70 THR A C 1
ATOM 551 O O . THR A 1 70 ? 19.373 -6.769 -4.700 1.00 95.88 70 THR A O 1
ATOM 554 N N . ASN A 1 71 ? 19.815 -4.822 -5.719 1.00 96.38 71 ASN A N 1
ATOM 555 C CA . ASN A 1 71 ? 20.994 -4.483 -4.918 1.00 96.38 71 ASN A CA 1
ATOM 556 C C . ASN A 1 71 ? 20.644 -4.217 -3.456 1.00 96.38 71 ASN A C 1
ATOM 558 O O . ASN A 1 71 ? 21.405 -4.591 -2.564 1.00 96.38 71 ASN A O 1
ATOM 562 N N . PHE A 1 72 ? 19.500 -3.580 -3.206 1.00 97.31 72 PHE A N 1
ATOM 563 C CA . PHE A 1 72 ? 19.050 -3.334 -1.849 1.00 97.31 72 PHE A CA 1
ATOM 564 C C . PHE A 1 72 ? 18.688 -4.647 -1.148 1.00 97.31 72 PHE A C 1
ATOM 566 O O . PHE A 1 72 ? 19.190 -4.903 -0.053 1.00 97.31 72 PHE A O 1
ATOM 573 N N . LEU A 1 73 ? 17.877 -5.504 -1.778 1.00 95.44 73 LEU A N 1
ATOM 574 C CA . LEU A 1 73 ? 17.368 -6.730 -1.157 1.00 95.44 73 LEU A CA 1
ATOM 575 C C . LEU A 1 73 ? 18.416 -7.853 -1.088 1.00 95.44 73 LEU A C 1
ATOM 577 O O . LEU A 1 73 ? 18.465 -8.551 -0.080 1.00 95.44 73 LEU A O 1
ATOM 581 N N . LYS A 1 74 ? 19.332 -7.942 -2.065 1.00 90.75 74 LYS A N 1
ATOM 582 C CA . LYS A 1 74 ? 20.466 -8.895 -2.116 1.00 90.75 74 LYS A CA 1
ATOM 583 C C . LYS A 1 74 ? 20.073 -10.380 -2.107 1.00 90.75 74 LYS A C 1
ATOM 585 O O . LYS A 1 74 ? 20.875 -11.216 -1.699 1.00 90.75 74 LYS A O 1
ATOM 590 N N . THR A 1 75 ? 18.866 -10.712 -2.554 1.00 87.81 75 THR A N 1
ATOM 591 C CA . THR A 1 75 ? 18.356 -12.091 -2.576 1.00 87.81 75 THR A CA 1
ATOM 592 C C . THR A 1 75 ? 18.168 -12.595 -4.001 1.00 87.81 75 THR A C 1
ATOM 594 O O . THR A 1 75 ? 18.952 -13.415 -4.471 1.00 87.81 75 THR A O 1
ATOM 597 N N . GLU A 1 76 ? 17.186 -12.063 -4.724 1.00 90.94 76 GLU A N 1
ATOM 598 C CA . GLU A 1 76 ? 16.892 -12.419 -6.113 1.00 90.94 76 GLU A CA 1
ATOM 599 C C . GLU A 1 76 ? 16.760 -11.176 -7.003 1.00 90.94 76 GLU A C 1
ATOM 601 O O . GLU A 1 76 ? 16.756 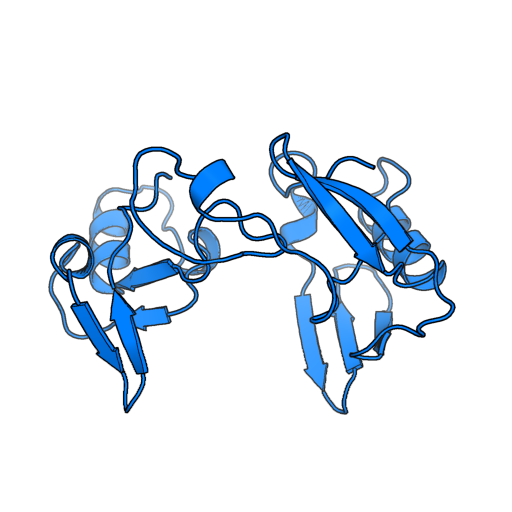-10.036 -6.537 1.00 90.94 76 GLU A O 1
ATOM 606 N N . ALA A 1 77 ? 16.661 -11.391 -8.317 1.00 94.44 77 ALA A N 1
ATOM 607 C CA . ALA A 1 77 ? 16.434 -10.313 -9.268 1.00 94.44 77 ALA A CA 1
ATOM 608 C C . ALA A 1 77 ? 14.976 -9.835 -9.213 1.00 94.44 77 ALA A C 1
ATOM 610 O O . ALA A 1 77 ? 14.045 -10.571 -9.549 1.00 94.44 77 ALA A O 1
ATOM 611 N N . TYR A 1 78 ? 14.787 -8.562 -8.878 1.00 95.94 78 TYR A N 1
ATOM 612 C CA . TYR A 1 78 ? 13.472 -7.946 -8.746 1.00 95.94 78 TYR A CA 1
ATOM 613 C C . TYR A 1 78 ? 13.223 -6.885 -9.809 1.00 95.94 78 TYR A C 1
ATOM 615 O O . TYR A 1 78 ? 14.142 -6.265 -10.344 1.00 95.94 78 TYR A O 1
ATOM 623 N N . ARG A 1 79 ? 11.943 -6.654 -10.111 1.00 96.94 79 ARG A N 1
ATOM 624 C CA . ARG A 1 79 ? 11.505 -5.534 -10.946 1.00 96.94 79 ARG A CA 1
ATOM 625 C C . ARG A 1 79 ? 10.387 -4.779 -10.256 1.00 96.94 79 ARG A C 1
ATOM 627 O O . ARG A 1 79 ? 9.432 -5.388 -9.777 1.00 96.94 79 ARG A O 1
ATOM 634 N N . LEU A 1 80 ? 10.499 -3.456 -10.264 1.00 97.81 80 LEU A N 1
ATOM 635 C CA . LEU A 1 80 ? 9.407 -2.571 -9.893 1.00 97.81 80 LEU A CA 1
ATOM 636 C C . LEU A 1 80 ? 8.484 -2.387 -11.102 1.00 97.81 80 LEU A C 1
ATOM 638 O O . LEU A 1 80 ? 8.951 -2.156 -12.220 1.00 97.81 80 LEU A O 1
ATOM 642 N N . VAL A 1 81 ? 7.177 -2.478 -10.868 1.00 97.94 81 VAL A N 1
ATOM 643 C CA . VAL A 1 81 ? 6.155 -2.217 -11.885 1.00 97.94 81 VAL A CA 1
ATOM 644 C C . VAL A 1 81 ? 5.109 -1.234 -11.370 1.00 97.94 81 VAL A C 1
ATOM 646 O O . VAL A 1 81 ? 4.731 -1.267 -10.200 1.00 97.94 81 VAL A O 1
ATOM 649 N N . GLN A 1 82 ? 4.592 -0.394 -12.261 1.00 97.56 82 GLN A N 1
ATOM 650 C CA . GLN A 1 82 ? 3.566 0.605 -11.982 1.00 97.56 82 GLN A CA 1
ATOM 651 C C . GLN A 1 82 ? 2.240 0.234 -12.657 1.00 97.56 82 GLN A C 1
ATOM 653 O O . GLN A 1 82 ? 2.214 -0.223 -13.798 1.00 97.56 82 GLN A O 1
ATOM 658 N N . PHE A 1 83 ? 1.126 0.409 -11.949 1.00 97.44 83 PHE A N 1
ATOM 659 C CA . PHE A 1 83 ? -0.209 0.262 -12.530 1.00 97.44 83 PHE A CA 1
ATOM 660 C C . PHE A 1 83 ? -0.602 1.553 -13.266 1.00 97.44 83 PHE A C 1
ATOM 662 O O . PHE A 1 83 ? -0.427 2.638 -12.718 1.00 97.44 83 PHE A O 1
ATOM 669 N N . GLU A 1 84 ? -1.143 1.447 -14.481 1.00 95.44 84 GLU A N 1
ATOM 670 C CA . GLU A 1 84 ? -1.670 2.595 -15.240 1.00 95.44 84 GLU A CA 1
ATOM 671 C C . GLU A 1 84 ? -3.204 2.598 -15.177 1.00 95.44 84 GLU A C 1
ATOM 673 O O . GLU A 1 84 ? -3.832 1.542 -15.195 1.00 95.44 84 GLU A O 1
ATOM 678 N N . THR A 1 85 ? -3.831 3.775 -15.150 1.00 91.25 85 THR A N 1
ATOM 679 C CA . THR A 1 85 ? -5.293 3.923 -14.988 1.00 91.25 85 THR A CA 1
ATOM 680 C C . THR A 1 85 ? -6.122 3.346 -16.139 1.00 91.25 85 THR A C 1
ATOM 682 O O . THR A 1 85 ? -7.303 3.065 -15.964 1.00 91.25 85 THR A O 1
ATOM 685 N N . ASN A 1 86 ? -5.518 3.132 -17.308 1.00 92.88 86 ASN A N 1
ATOM 686 C CA . ASN A 1 86 ? -6.142 2.452 -18.446 1.00 92.88 86 ASN A CA 1
ATOM 687 C C . ASN A 1 86 ? -6.051 0.913 -18.358 1.00 92.88 86 ASN A C 1
ATOM 689 O O . ASN A 1 86 ? -6.603 0.212 -19.209 1.00 92.88 86 ASN A O 1
ATOM 693 N N . MET A 1 87 ? -5.338 0.367 -17.368 1.00 95.62 87 MET A N 1
ATOM 694 C CA . MET A 1 87 ? -5.284 -1.068 -17.121 1.00 95.62 87 MET A CA 1
ATOM 695 C C . MET A 1 87 ? -6.510 -1.525 -16.335 1.00 95.62 87 MET A C 1
ATOM 697 O O . MET A 1 87 ? -7.087 -0.799 -15.532 1.00 95.62 87 MET A O 1
ATOM 701 N N . LYS A 1 88 ? -6.879 -2.792 -16.524 1.00 95.88 88 LYS A N 1
ATOM 702 C CA . LYS A 1 88 ? -7.923 -3.432 -15.726 1.00 95.88 88 LYS A CA 1
ATOM 703 C C . LYS A 1 88 ? -7.355 -3.856 -14.372 1.00 95.88 88 LYS A C 1
ATOM 705 O O . LYS A 1 88 ? -6.409 -4.647 -14.333 1.00 95.88 88 LYS A O 1
ATOM 710 N N . GLY A 1 89 ? -7.945 -3.357 -13.289 1.00 96.19 89 GLY A N 1
ATOM 711 C CA . GLY A 1 89 ? -7.611 -3.768 -11.928 1.00 96.19 89 GLY A CA 1
ATOM 712 C C . GLY A 1 89 ? -8.184 -5.141 -11.566 1.00 96.19 89 GLY A C 1
ATOM 713 O O . GLY A 1 89 ? -8.944 -5.759 -12.323 1.00 96.19 89 GLY A O 1
ATOM 714 N N . ARG A 1 90 ? -7.840 -5.625 -10.371 1.00 96.25 90 ARG A N 1
ATOM 715 C CA . ARG A 1 90 ? -8.497 -6.781 -9.755 1.00 96.25 90 ARG A CA 1
ATOM 716 C C . ARG A 1 90 ? -9.858 -6.339 -9.225 1.00 96.25 90 ARG A C 1
ATOM 718 O O . ARG A 1 90 ? -9.958 -5.395 -8.452 1.00 96.25 90 ARG A O 1
ATOM 725 N N . THR A 1 91 ? -10.909 -7.008 -9.681 1.00 95.75 91 THR A N 1
ATOM 726 C CA . THR A 1 91 ? -12.303 -6.668 -9.368 1.00 95.75 91 THR A CA 1
ATOM 727 C C . THR A 1 91 ? -12.721 -7.219 -8.010 1.00 95.75 91 THR A C 1
ATOM 729 O O . THR A 1 91 ? -12.408 -8.377 -7.724 1.00 95.75 91 THR A O 1
ATOM 732 N N . SER A 1 92 ? -13.532 -6.469 -7.264 1.00 94.56 92 SER A N 1
ATOM 733 C CA . SER A 1 92 ? -14.191 -6.893 -6.018 1.00 94.56 92 SER A CA 1
ATOM 734 C C . SER A 1 92 ? -14.807 -8.291 -6.114 1.00 94.56 92 SER A C 1
ATOM 736 O O . SER A 1 92 ? -14.500 -9.137 -5.293 1.00 94.56 92 SER A O 1
ATOM 738 N N . ARG A 1 93 ? -15.535 -8.608 -7.194 1.00 93.88 93 ARG A N 1
ATOM 739 C CA . ARG A 1 93 ? -16.142 -9.937 -7.430 1.00 93.88 93 ARG A CA 1
ATOM 740 C C . ARG A 1 93 ? -15.153 -11.112 -7.375 1.00 93.88 93 ARG A C 1
ATOM 742 O O . ARG A 1 93 ? -15.541 -12.229 -7.060 1.00 93.88 93 ARG A O 1
ATOM 749 N N . LYS A 1 94 ? -13.884 -10.886 -7.729 1.00 94.31 94 LYS A N 1
ATOM 750 C CA . LYS A 1 94 ? -12.829 -11.913 -7.662 1.00 94.31 94 LYS A CA 1
ATOM 751 C C . LYS A 1 94 ? -12.135 -11.958 -6.301 1.00 94.31 94 LYS A C 1
ATOM 753 O O . LYS A 1 94 ? -11.554 -12.982 -5.973 1.00 94.31 94 LYS A O 1
ATOM 758 N N . LEU A 1 95 ? -12.144 -10.847 -5.567 1.00 92.88 95 LEU A N 1
ATOM 759 C CA . LEU A 1 95 ? -11.477 -10.695 -4.271 1.00 92.88 95 LEU A CA 1
ATOM 760 C C . LEU A 1 95 ? -12.392 -11.109 -3.119 1.00 92.88 95 LEU A C 1
ATOM 762 O O . LEU A 1 95 ? -11.956 -11.782 -2.196 1.00 92.88 95 LEU A O 1
ATOM 766 N N . LEU A 1 96 ? -13.660 -10.713 -3.204 1.00 92.38 96 LEU A N 1
ATOM 767 C CA . LEU A 1 96 ? -14.706 -10.872 -2.203 1.00 92.38 96 LEU A CA 1
ATOM 768 C C . LEU A 1 96 ? -15.994 -11.339 -2.913 1.00 92.38 96 LEU A C 1
ATOM 770 O O . LEU A 1 96 ? -16.911 -10.544 -3.111 1.00 92.38 96 LEU A O 1
ATOM 774 N N . PRO A 1 97 ? -16.072 -12.610 -3.359 1.00 88.62 97 PRO A N 1
ATOM 775 C CA . PRO A 1 97 ? -17.174 -13.089 -4.202 1.00 88.62 97 PRO A CA 1
ATOM 776 C C . PRO A 1 97 ? -18.555 -13.044 -3.540 1.00 88.62 97 PRO A C 1
ATOM 778 O O . PRO A 1 97 ? -19.564 -13.058 -4.239 1.00 88.62 97 PRO A O 1
ATOM 781 N N . THR A 1 98 ? -18.595 -13.022 -2.207 1.00 87.19 98 THR A N 1
ATOM 782 C CA . THR A 1 98 ? -19.819 -13.014 -1.395 1.00 87.19 98 THR A CA 1
ATOM 783 C C . THR A 1 98 ? -20.361 -11.613 -1.125 1.00 87.19 98 THR A C 1
ATOM 785 O O . THR A 1 98 ? -21.466 -11.494 -0.603 1.00 87.19 98 THR A O 1
ATOM 788 N N . LEU A 1 99 ? -19.609 -10.559 -1.457 1.00 83.62 99 LEU A N 1
ATOM 789 C CA . LEU A 1 99 ? -20.018 -9.178 -1.225 1.00 83.62 99 LEU A CA 1
ATOM 790 C C . LEU A 1 99 ? -20.492 -8.538 -2.526 1.00 83.62 99 LEU A C 1
ATOM 792 O O . LEU A 1 99 ? -19.772 -8.514 -3.528 1.00 83.62 99 LEU A O 1
ATOM 796 N N . ASP A 1 100 ? -21.694 -7.968 -2.491 1.00 84.06 100 ASP A N 1
ATOM 797 C CA . ASP A 1 100 ? -22.245 -7.201 -3.605 1.00 84.06 100 ASP A CA 1
ATOM 798 C C . ASP A 1 100 ? -21.698 -5.770 -3.585 1.00 84.06 100 ASP A C 1
ATOM 800 O O . ASP A 1 100 ? -22.313 -4.831 -3.085 1.00 84.06 100 ASP A O 1
ATOM 804 N N . GLN A 1 101 ? -20.455 -5.633 -4.042 1.00 86.12 101 GLN A N 1
ATOM 805 C CA . GLN A 1 101 ? -19.743 -4.364 -4.151 1.00 86.12 101 GLN A CA 1
ATOM 806 C C . GLN A 1 101 ? -19.089 -4.267 -5.525 1.00 86.12 101 GLN A C 1
ATOM 808 O O . GLN A 1 101 ? -18.562 -5.257 -6.040 1.00 86.12 101 GLN A O 1
ATOM 813 N N . ASN A 1 102 ? -19.067 -3.074 -6.120 1.00 91.62 102 ASN A N 1
ATOM 814 C CA . ASN A 1 102 ? -18.486 -2.847 -7.442 1.00 91.62 102 ASN A CA 1
ATOM 815 C C . ASN A 1 102 ? -17.291 -1.894 -7.359 1.00 91.62 102 ASN A C 1
ATOM 817 O O . ASN A 1 102 ? -17.423 -0.689 -7.553 1.00 91.62 102 ASN A O 1
ATOM 821 N N . PHE A 1 103 ? -16.111 -2.450 -7.090 1.00 93.62 103 PHE A N 1
ATOM 822 C CA . PHE A 1 103 ? -14.861 -1.696 -7.117 1.00 93.62 103 PHE A CA 1
ATOM 823 C C . PHE A 1 103 ? -13.736 -2.497 -7.775 1.00 93.62 103 PHE A C 1
ATOM 825 O O . PHE A 1 103 ? -13.829 -3.709 -8.000 1.00 93.62 103 PHE A O 1
ATOM 832 N N . GLN A 1 104 ? -12.644 -1.806 -8.091 1.00 94.94 104 GLN A N 1
ATOM 833 C CA . GLN A 1 104 ? -11.401 -2.423 -8.538 1.00 94.94 104 GLN A CA 1
ATOM 834 C C . GLN A 1 104 ? -10.234 -1.887 -7.720 1.00 94.94 104 GLN A C 1
ATOM 836 O O . GLN A 1 104 ? -10.205 -0.714 -7.362 1.00 94.94 104 GLN A O 1
ATOM 841 N N . VAL A 1 105 ? -9.250 -2.745 -7.476 1.00 96.25 105 VAL A N 1
ATOM 842 C CA . VAL A 1 105 ? -7.975 -2.369 -6.863 1.00 96.25 105 VAL A CA 1
ATOM 843 C C . VAL A 1 105 ? -6.824 -2.784 -7.768 1.00 96.25 105 VAL A C 1
ATOM 845 O O . VAL A 1 105 ? -6.910 -3.765 -8.509 1.00 96.25 105 VAL A O 1
ATOM 848 N N . ALA A 1 106 ? -5.722 -2.043 -7.708 1.00 96.69 106 ALA A N 1
ATOM 849 C CA . ALA A 1 106 ? -4.487 -2.433 -8.370 1.00 96.69 106 ALA A CA 1
ATOM 850 C C . ALA A 1 106 ? -3.773 -3.520 -7.544 1.00 96.69 106 ALA A C 1
ATOM 852 O O . ALA A 1 106 ? -4.097 -4.712 -7.605 1.00 96.69 106 ALA A O 1
ATOM 853 N N . TYR A 1 107 ? -2.814 -3.098 -6.727 1.00 96.62 107 TYR A N 1
ATOM 854 C CA . TYR A 1 107 ? -1.965 -3.960 -5.911 1.00 96.62 107 TYR A CA 1
ATOM 855 C C . TYR A 1 107 ? -2.361 -4.121 -4.421 1.00 96.62 107 TYR A C 1
ATOM 857 O O . TYR A 1 107 ? -1.859 -5.078 -3.841 1.00 96.62 107 TYR A O 1
ATOM 865 N N . PRO A 1 108 ? -3.257 -3.313 -3.796 1.00 95.38 108 PRO A N 1
ATOM 866 C CA . PRO A 1 108 ? -3.726 -3.563 -2.419 1.00 95.38 108 PRO A CA 1
ATOM 867 C C . PRO A 1 108 ? -4.405 -4.924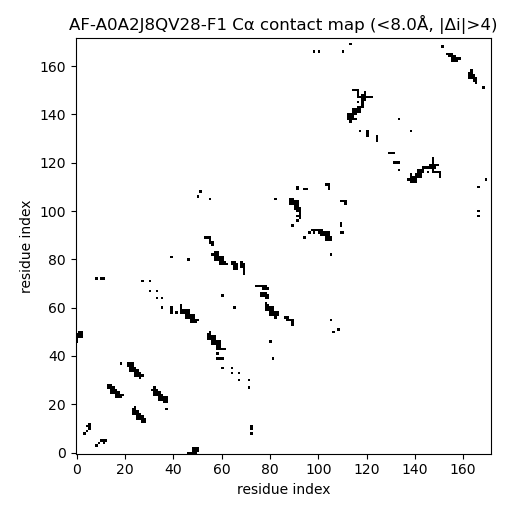 -2.240 1.00 95.38 108 PRO A C 1
ATOM 869 O O . PRO A 1 108 ? -5.131 -5.340 -3.134 1.00 95.38 108 PRO A O 1
ATOM 872 N N . ASP A 1 109 ? -4.235 -5.595 -1.103 1.00 93.44 109 ASP A N 1
ATOM 873 C CA . ASP A 1 109 ? -4.698 -6.975 -0.878 1.00 93.44 109 ASP A CA 1
ATOM 874 C C . ASP A 1 109 ? -6.171 -7.206 -1.266 1.00 93.44 109 ASP A C 1
ATOM 876 O O . ASP A 1 109 ? -6.429 -8.000 -2.180 1.00 93.44 109 ASP A O 1
ATOM 880 N N . TYR A 1 110 ? -7.099 -6.454 -0.653 1.00 92.25 110 TYR A N 1
ATOM 881 C CA . TYR A 1 110 ? -8.552 -6.604 -0.839 1.00 92.25 110 TYR A CA 1
ATOM 882 C C . TYR A 1 110 ? -9.278 -5.301 -1.193 1.00 92.25 110 TYR A C 1
ATOM 884 O O . TYR A 1 110 ? -9.921 -5.231 -2.239 1.00 92.25 110 TYR A O 1
ATOM 892 N N . CYS A 1 111 ? -9.190 -4.283 -0.335 1.00 94.50 111 CYS A N 1
ATOM 893 C CA . CYS A 1 111 ? -10.012 -3.072 -0.414 1.00 94.50 111 CYS A CA 1
ATOM 894 C C . CYS A 1 111 ? -9.191 -1.842 -0.845 1.00 94.50 111 CYS A C 1
ATOM 896 O O . CYS A 1 111 ? -7.977 -1.812 -0.635 1.00 94.50 111 CYS A O 1
ATOM 898 N N . PRO A 1 112 ? -9.828 -0.826 -1.462 1.00 94.50 112 PRO A N 1
ATOM 899 C CA . PRO A 1 112 ? -9.143 0.392 -1.902 1.00 94.50 112 PRO A CA 1
ATOM 900 C C . PRO A 1 112 ? -8.694 1.285 -0.740 1.00 94.50 112 PRO A C 1
ATOM 902 O O . PRO A 1 112 ? -7.712 2.009 -0.886 1.00 94.50 112 PRO A O 1
ATOM 905 N N . LEU A 1 113 ? -9.408 1.231 0.386 1.00 96.31 113 LEU A N 1
ATOM 906 C CA . LEU A 1 113 ? -9.135 2.004 1.590 1.00 96.31 113 LEU A CA 1
ATOM 907 C C . LEU A 1 113 ? -9.135 1.088 2.813 1.00 96.31 113 LEU A C 1
ATOM 909 O O . LEU A 1 113 ? -9.937 0.157 2.904 1.00 96.31 113 LEU A O 1
ATOM 913 N N . LEU A 1 114 ? -8.255 1.400 3.757 1.00 97.50 114 LEU A N 1
ATOM 914 C CA . LEU A 1 114 ? -8.262 0.909 5.126 1.00 97.50 114 LEU A CA 1
ATOM 915 C C . LEU A 1 114 ? -8.391 2.108 6.068 1.00 97.50 114 LEU A C 1
ATOM 917 O O . LEU A 1 114 ? -7.567 3.025 6.018 1.00 97.50 114 LEU A O 1
ATOM 921 N N . ILE A 1 115 ? -9.416 2.082 6.913 1.00 97.44 115 ILE A N 1
ATOM 922 C CA . ILE A 1 115 ? -9.655 3.069 7.968 1.00 97.44 115 ILE A CA 1
ATOM 923 C C . ILE A 1 115 ? -9.336 2.401 9.305 1.00 97.44 115 ILE A C 1
ATOM 925 O O . ILE A 1 115 ? -9.620 1.218 9.483 1.00 97.44 115 ILE A O 1
ATOM 929 N N . MET A 1 116 ? -8.697 3.137 10.208 1.00 97.69 116 MET A N 1
ATOM 930 C CA . MET A 1 116 ? -8.418 2.696 11.574 1.00 97.69 116 MET A CA 1
ATOM 931 C C . MET A 1 116 ? -8.489 3.899 12.513 1.00 97.69 116 MET A C 1
ATOM 933 O O . MET A 1 116 ? -8.192 5.019 12.091 1.00 97.69 116 MET A O 1
ATOM 937 N N . THR A 1 117 ? -8.852 3.687 13.772 1.00 98.06 117 THR A N 1
ATOM 938 C CA . THR A 1 117 ? -8.846 4.760 14.776 1.00 98.06 117 THR A CA 1
ATOM 939 C C . THR A 1 117 ? -7.555 4.765 15.586 1.00 98.06 117 THR A C 1
ATOM 941 O O . THR A 1 117 ? -6.901 3.732 15.776 1.00 98.06 117 THR A O 1
ATOM 944 N N . ASP A 1 118 ? -7.150 5.938 16.068 1.00 98.00 118 ASP A N 1
ATOM 945 C CA . ASP A 1 118 ? -6.050 6.035 17.030 1.00 98.00 118 ASP A CA 1
ATOM 946 C C . ASP A 1 118 ? -6.413 5.372 18.369 1.00 98.00 118 ASP A C 1
ATOM 948 O O . ASP A 1 118 ? -5.571 4.688 18.955 1.00 98.00 118 ASP A O 1
ATOM 952 N N . ALA A 1 119 ? -7.675 5.478 18.794 1.00 98.44 119 ALA A N 1
ATOM 953 C CA . ALA A 1 119 ? -8.224 4.824 19.975 1.00 98.44 119 ALA A CA 1
ATOM 954 C C . ALA A 1 119 ? -8.067 3.294 19.921 1.00 98.44 119 ALA A C 1
ATOM 956 O O . ALA A 1 119 ? -7.578 2.702 20.886 1.00 98.44 119 ALA A O 1
ATOM 957 N N . SER A 1 120 ? -8.355 2.654 18.778 1.00 98.12 120 SER A N 1
ATOM 958 C CA . SER A 1 120 ? -8.088 1.221 18.561 1.00 98.12 120 SER A CA 1
ATOM 959 C C . SER A 1 120 ? -6.614 0.857 18.743 1.00 98.12 120 SER A C 1
ATOM 961 O O . SER A 1 120 ? -6.288 -0.184 19.320 1.00 98.12 120 SER A O 1
ATOM 963 N N . LEU A 1 121 ? -5.692 1.704 18.266 1.00 98.00 121 LEU A N 1
ATOM 964 C CA . LEU A 1 121 ? -4.257 1.475 18.446 1.00 98.00 121 LEU A CA 1
ATOM 965 C C . LEU A 1 121 ? -3.834 1.646 19.911 1.00 98.00 121 LEU A C 1
ATOM 967 O O . LEU A 1 121 ? -3.002 0.874 20.393 1.00 98.00 121 LEU A O 1
ATOM 971 N N . VAL A 1 122 ? -4.378 2.643 20.615 1.00 98.25 122 VAL A N 1
ATOM 972 C CA . VAL A 1 122 ? -4.118 2.870 22.045 1.00 98.25 122 VAL A CA 1
ATOM 973 C C . VAL A 1 122 ? -4.583 1.670 22.859 1.00 98.25 122 VAL A C 1
ATOM 975 O O . VAL A 1 122 ? -3.782 1.119 23.617 1.00 98.25 122 VAL A O 1
ATOM 978 N N . ASP A 1 123 ? -5.822 1.221 22.656 1.00 98.31 123 ASP A N 1
ATOM 979 C CA . ASP A 1 123 ? -6.372 0.053 23.340 1.00 98.31 123 ASP A CA 1
ATOM 980 C C . ASP A 1 123 ? -5.535 -1.202 23.065 1.00 98.31 123 ASP A C 1
ATOM 982 O O . ASP A 1 123 ? -5.097 -1.873 24.004 1.00 98.31 123 ASP A O 1
ATOM 986 N N . LEU A 1 124 ? -5.226 -1.491 21.795 1.00 97.38 124 LEU A N 1
ATOM 987 C CA . LEU A 1 124 ? -4.361 -2.613 21.435 1.00 97.38 124 LEU A CA 1
ATOM 988 C C . LEU A 1 124 ? -3.024 -2.528 22.176 1.00 97.38 124 LEU A C 1
ATOM 990 O O . LEU A 1 124 ? -2.555 -3.509 22.749 1.00 97.38 124 LEU A O 1
ATOM 994 N N . ASN A 1 125 ? -2.423 -1.342 22.219 1.00 98.12 125 ASN A N 1
ATOM 995 C CA . ASN A 1 125 ? -1.157 -1.124 22.895 1.00 98.12 125 ASN A CA 1
ATOM 996 C C . ASN A 1 125 ? -1.220 -1.335 24.408 1.00 98.12 125 ASN A C 1
ATOM 998 O O . ASN A 1 125 ? -0.179 -1.643 24.984 1.00 98.12 125 ASN A O 1
ATOM 1002 N N . THR A 1 126 ? -2.377 -1.257 25.070 1.00 98.12 126 THR A N 1
ATOM 1003 C CA . THR A 1 126 ? -2.486 -1.644 26.492 1.00 98.12 126 THR A CA 1
ATOM 1004 C C . THR A 1 126 ? -2.226 -3.139 26.708 1.00 98.12 126 THR A C 1
ATOM 1006 O O . THR A 1 126 ? -1.724 -3.530 27.760 1.00 98.12 126 THR A O 1
ATOM 1009 N N . ARG A 1 127 ? -2.478 -3.959 25.680 1.00 97.38 127 ARG A N 1
A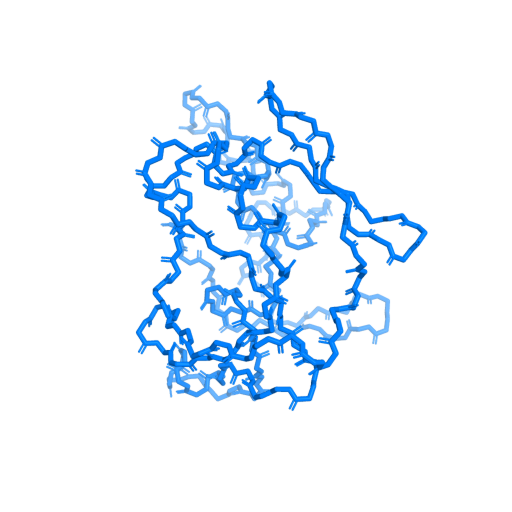TOM 1010 C CA . ARG A 1 127 ? -2.400 -5.428 25.706 1.00 97.38 127 ARG A CA 1
ATOM 1011 C C . ARG A 1 127 ? -1.094 -5.989 25.136 1.00 97.38 127 ARG A C 1
ATOM 1013 O O . ARG A 1 127 ? -0.848 -7.186 25.235 1.00 97.38 127 ARG A O 1
ATOM 1020 N N . MET A 1 128 ? -0.257 -5.140 24.541 1.00 97.19 128 MET A N 1
ATOM 1021 C CA . MET A 1 128 ? 0.988 -5.548 23.885 1.00 97.19 128 MET A CA 1
ATOM 1022 C C . MET A 1 128 ? 2.214 -5.237 24.750 1.00 97.19 128 MET A C 1
ATOM 1024 O O . MET A 1 128 ? 2.381 -4.108 25.223 1.00 97.19 128 MET A O 1
ATOM 1028 N N . GLU A 1 129 ? 3.123 -6.208 24.886 1.00 97.12 129 GLU A N 1
ATOM 1029 C CA . GLU A 1 129 ? 4.448 -5.991 25.488 1.00 97.12 129 GLU A CA 1
ATOM 1030 C C . GLU A 1 129 ? 5.261 -4.995 24.653 1.00 97.12 129 GLU A C 1
ATOM 1032 O O . GLU A 1 129 ? 5.710 -3.956 25.141 1.00 97.12 129 GLU A O 1
ATOM 1037 N N . LYS A 1 130 ? 5.384 -5.276 23.351 1.00 97.25 130 LYS A N 1
ATOM 1038 C CA . LYS A 1 130 ? 5.993 -4.371 22.379 1.00 97.25 130 LYS A CA 1
ATOM 1039 C C . LYS A 1 130 ? 4.919 -3.486 21.764 1.00 97.25 130 LYS A C 1
ATOM 1041 O O . LYS A 1 130 ? 4.051 -3.977 21.045 1.00 97.25 130 LYS A O 1
ATOM 1046 N N . LYS A 1 131 ? 5.009 -2.178 22.010 1.00 97.25 131 LYS A N 1
ATOM 1047 C CA . LYS A 1 131 ? 4.050 -1.216 21.461 1.00 97.25 131 LYS A CA 1
ATOM 1048 C C . LYS A 1 131 ? 4.134 -1.175 19.936 1.00 97.25 131 LYS A C 1
ATOM 1050 O O . LYS A 1 131 ? 5.214 -1.034 19.358 1.00 97.25 131 LYS A O 1
ATOM 1055 N N . MET A 1 132 ? 2.975 -1.313 19.312 1.00 96.62 132 MET A N 1
ATOM 1056 C CA . MET A 1 132 ? 2.753 -1.219 17.881 1.00 96.62 132 MET A CA 1
ATOM 1057 C C . MET A 1 132 ? 2.564 0.242 17.485 1.00 96.62 132 MET A C 1
ATOM 1059 O O . MET A 1 132 ? 2.094 1.068 18.272 1.00 96.62 132 MET A O 1
ATOM 1063 N N . LYS A 1 133 ? 2.910 0.554 16.241 1.00 96.50 133 LYS A N 1
ATOM 1064 C CA . LYS A 1 133 ? 2.682 1.860 15.631 1.00 96.50 133 LYS A CA 1
ATOM 1065 C C . LYS A 1 133 ? 1.650 1.750 14.516 1.00 96.50 133 LYS A C 1
ATOM 1067 O O . LYS A 1 133 ? 1.414 0.665 13.981 1.00 96.50 133 LYS A O 1
ATOM 1072 N N . MET A 1 134 ? 1.062 2.877 14.133 1.00 96.31 134 MET A N 1
ATOM 1073 C CA . MET A 1 134 ? 0.017 2.907 13.109 1.00 96.31 134 MET A CA 1
ATOM 1074 C C . MET A 1 134 ? 0.520 2.386 11.752 1.00 96.31 134 MET A C 1
ATOM 1076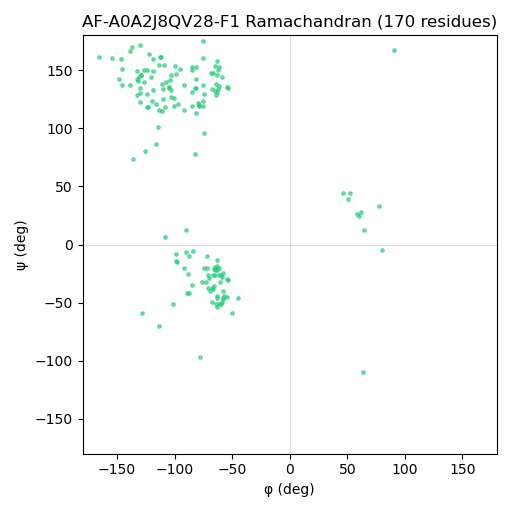 O O . MET A 1 134 ? -0.197 1.695 11.028 1.00 96.31 134 MET A O 1
ATOM 1080 N N . GLU A 1 135 ? 1.799 2.607 11.438 1.00 93.12 135 GLU A N 1
ATOM 1081 C CA . GLU A 1 135 ? 2.427 2.151 10.196 1.00 93.12 135 GLU A CA 1
ATOM 1082 C C . GLU A 1 135 ? 2.502 0.620 10.101 1.00 93.12 135 GLU A C 1
ATOM 1084 O O . GLU A 1 135 ? 2.577 0.080 8.997 1.00 93.12 135 GLU A O 1
ATOM 1089 N N . ASN A 1 136 ? 2.431 -0.099 11.231 1.00 93.62 136 ASN A N 1
ATOM 1090 C CA . ASN A 1 136 ? 2.351 -1.561 11.226 1.00 93.62 136 ASN A CA 1
ATOM 1091 C C . ASN A 1 136 ? 1.028 -2.065 10.628 1.00 93.62 136 ASN A C 1
ATOM 1093 O O . ASN A 1 136 ? 0.994 -3.161 10.075 1.00 93.62 136 ASN A O 1
ATOM 1097 N N . PHE A 1 137 ? -0.034 -1.257 10.698 1.00 95.12 137 PHE A N 1
ATOM 1098 C CA . PHE A 1 137 ? -1.372 -1.582 10.199 1.00 95.12 137 PHE A CA 1
ATOM 1099 C C . PHE A 1 137 ? -1.652 -1.007 8.812 1.00 95.12 137 PHE A C 1
ATOM 1101 O O . PHE A 1 137 ? -2.598 -1.450 8.161 1.00 95.12 137 PHE A O 1
ATOM 1108 N N . ARG A 1 138 ? -0.824 -0.055 8.359 1.00 94.56 138 ARG A N 1
ATOM 1109 C CA . ARG A 1 138 ? -0.864 0.576 7.029 1.00 94.56 138 ARG A CA 1
ATOM 1110 C C . ARG A 1 138 ? -2.247 1.144 6.639 1.00 94.56 138 ARG A C 1
ATOM 1112 O O . ARG A 1 138 ? -2.669 0.912 5.502 1.00 94.56 138 ARG A O 1
ATOM 1119 N N . PRO A 1 139 ? -2.970 1.852 7.533 1.00 97.25 139 PRO A N 1
ATOM 1120 C CA . PRO A 1 139 ? -4.222 2.486 7.144 1.00 97.25 139 PRO A CA 1
ATOM 1121 C C . PRO A 1 139 ? -3.972 3.591 6.114 1.00 97.25 139 PRO A C 1
ATOM 1123 O O . PRO A 1 139 ? -2.900 4.193 6.060 1.00 97.25 139 PRO A O 1
ATOM 1126 N N . ASN A 1 140 ? -4.987 3.864 5.303 1.00 97.06 140 ASN A N 1
ATOM 1127 C CA . ASN A 1 140 ? -5.017 5.028 4.427 1.00 97.06 140 ASN A CA 1
ATOM 1128 C C . ASN A 1 140 ? -5.537 6.263 5.168 1.00 97.06 140 ASN A C 1
ATOM 1130 O O . ASN A 1 140 ? -5.087 7.369 4.888 1.00 97.06 140 ASN A O 1
ATOM 1134 N N . ILE A 1 141 ? -6.483 6.067 6.090 1.00 97.62 141 ILE A N 1
ATOM 1135 C CA . ILE A 1 141 ? -7.120 7.125 6.876 1.00 97.62 141 ILE A CA 1
ATOM 1136 C C . ILE A 1 141 ? -7.062 6.723 8.347 1.00 97.62 141 ILE A C 1
ATOM 1138 O O . ILE A 1 141 ? -7.437 5.604 8.700 1.00 97.62 141 ILE A O 1
ATOM 1142 N N . VAL A 1 142 ? -6.600 7.647 9.186 1.00 98.00 142 VAL A N 1
ATOM 1143 C CA . VAL A 1 142 ? -6.637 7.518 10.643 1.00 98.00 142 VAL A CA 1
ATOM 1144 C C . VAL A 1 142 ? -7.658 8.508 11.179 1.00 98.00 142 VAL A C 1
ATOM 1146 O O . VAL A 1 142 ? -7.569 9.695 10.867 1.00 98.00 142 VAL A O 1
ATOM 1149 N N . VAL A 1 143 ? -8.622 8.019 11.954 1.00 97.69 143 VAL A N 1
ATOM 1150 C CA . VAL A 1 143 ? -9.650 8.849 12.598 1.00 97.69 143 VAL A CA 1
ATOM 1151 C C . VAL A 1 143 ? -9.321 8.990 14.082 1.00 97.69 143 VAL A C 1
ATOM 1153 O O . VAL A 1 143 ? -8.844 8.041 14.701 1.00 97.69 143 VAL A O 1
ATOM 1156 N N . THR A 1 144 ? -9.547 10.178 14.636 1.00 97.94 144 THR A N 1
ATOM 1157 C CA . THR A 1 144 ? -9.333 10.484 16.055 1.00 97.94 144 THR A CA 1
ATOM 1158 C C . THR A 1 144 ? -10.624 10.984 16.698 1.00 97.94 144 THR A C 1
ATOM 1160 O O . THR A 1 144 ? -11.559 11.367 15.996 1.00 97.94 144 THR A O 1
ATOM 1163 N N . GLY A 1 145 ? -10.682 10.991 18.034 1.00 97.19 145 GLY A N 1
ATOM 1164 C CA . GLY A 1 145 ? -11.829 11.535 18.777 1.00 97.19 145 GLY A CA 1
ATOM 1165 C C . GLY A 1 145 ? -13.057 10.620 18.810 1.00 97.19 145 GLY A C 1
ATOM 1166 O O . GLY A 1 145 ? -14.180 11.114 18.802 1.00 97.19 145 GLY A O 1
ATOM 1167 N N . CYS A 1 146 ? -12.831 9.308 18.831 1.00 97.25 146 CYS A N 1
ATOM 1168 C CA . CYS A 1 146 ? -13.842 8.250 18.897 1.00 97.25 146 CYS A CA 1
ATOM 1169 C C . CYS A 1 146 ? -13.402 7.163 19.888 1.00 97.25 146 CYS A C 1
ATOM 1171 O O . CYS A 1 146 ? -12.258 7.176 20.358 1.00 97.25 146 CYS A O 1
ATOM 1173 N N . ASP A 1 147 ? -14.307 6.245 20.213 1.00 98.19 147 ASP A N 1
ATOM 1174 C C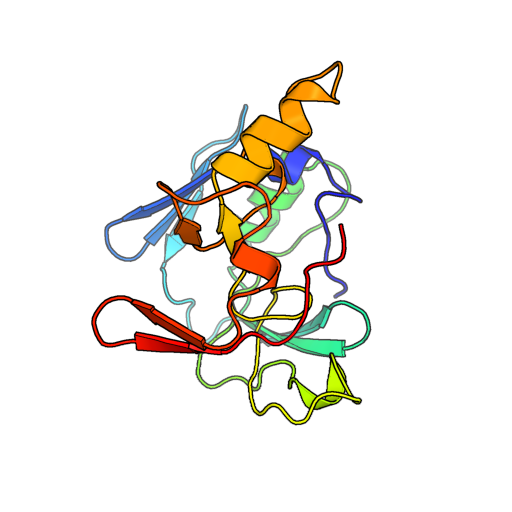A . ASP A 1 147 ? -14.010 5.115 21.088 1.00 98.19 147 ASP A CA 1
ATOM 1175 C C . ASP A 1 147 ? -13.190 4.035 20.358 1.00 98.19 147 ASP A C 1
ATOM 1177 O O . ASP A 1 147 ? -13.128 3.962 19.128 1.00 98.19 147 ASP A O 1
ATOM 1181 N N . ALA A 1 148 ? -12.519 3.169 21.123 1.00 97.81 148 ALA A N 1
ATOM 1182 C CA . ALA A 1 148 ? -11.757 2.067 20.543 1.00 97.81 148 ALA A CA 1
ATOM 1183 C C . ALA A 1 148 ? -12.680 1.108 19.770 1.00 97.81 148 ALA A C 1
ATOM 1185 O O . ALA A 1 148 ? -13.716 0.684 20.282 1.00 97.81 148 ALA A O 1
ATOM 1186 N N . PHE A 1 149 ? -12.258 0.729 18.562 1.00 97.06 149 PHE A N 1
ATOM 1187 C CA . PHE A 1 149 ? -12.973 -0.141 17.617 1.00 97.06 149 PHE A CA 1
ATOM 1188 C C . PHE A 1 149 ? -14.292 0.428 17.088 1.00 97.06 149 PHE A C 1
ATOM 1190 O O . PHE A 1 149 ? -15.063 -0.292 16.451 1.00 97.06 149 PHE A O 1
ATOM 1197 N N . GLU A 1 150 ? -14.562 1.718 17.297 1.00 97.06 150 GLU A N 1
ATOM 1198 C CA . GLU A 1 150 ? -15.784 2.339 16.792 1.00 97.06 150 GLU A CA 1
ATOM 1199 C C . GLU A 1 150 ? -15.858 2.282 15.255 1.00 97.06 150 GLU A C 1
ATOM 1201 O O . GLU A 1 150 ? -16.952 2.162 14.695 1.00 97.06 150 GLU A O 1
ATOM 1206 N N . GLU A 1 151 ? -14.708 2.220 14.566 1.00 96.25 151 GLU A N 1
ATOM 1207 C CA . GLU A 1 151 ? -14.641 2.053 13.112 1.00 96.25 151 GLU A CA 1
ATOM 1208 C C . GLU A 1 151 ? -15.323 0.789 12.582 1.00 96.25 151 GLU A C 1
ATOM 1210 O O . GLU A 1 151 ? -15.780 0.770 11.437 1.00 96.25 151 GLU A O 1
ATOM 1215 N N . ASP A 1 152 ? -15.454 -0.251 13.408 1.00 96.19 152 ASP A N 1
ATOM 1216 C CA . ASP A 1 152 ? -16.126 -1.489 13.020 1.00 96.19 152 ASP A CA 1
ATOM 1217 C C . ASP A 1 152 ? -17.647 -1.302 12.906 1.00 96.19 152 ASP A C 1
ATOM 1219 O O . ASP A 1 152 ? -18.328 -2.079 12.226 1.00 96.19 152 ASP A O 1
ATOM 1223 N N . THR A 1 153 ? -18.190 -0.255 13.534 1.00 96.25 153 THR A N 1
ATOM 1224 C CA . THR A 1 153 ? -19.624 0.069 13.539 1.00 96.25 153 THR A CA 1
ATOM 1225 C C . THR A 1 153 ? -20.029 1.022 12.417 1.00 96.25 153 THR A C 1
ATOM 1227 O O . THR A 1 153 ? -21.192 1.040 12.022 1.00 96.25 153 THR A O 1
ATOM 1230 N N . TRP A 1 154 ? -19.082 1.763 11.841 1.00 96.56 154 TRP A N 1
ATOM 1231 C CA . TRP A 1 154 ? -19.364 2.758 10.810 1.00 96.56 154 TRP A CA 1
ATOM 1232 C C . TRP A 1 154 ? -19.689 2.097 9.471 1.00 96.56 154 TRP A C 1
ATOM 1234 O O . TRP A 1 154 ? -18.796 1.730 8.712 1.00 96.56 154 TRP A O 1
ATOM 1244 N N . ASP A 1 155 ? -20.973 1.915 9.170 1.00 96.12 155 ASP A N 1
ATOM 1245 C CA . ASP A 1 155 ? -21.403 1.358 7.883 1.00 96.12 155 ASP A CA 1
ATOM 1246 C C . ASP A 1 155 ? -21.193 2.343 6.725 1.00 96.12 155 ASP A C 1
ATOM 1248 O O . ASP A 1 155 ? -20.792 1.940 5.629 1.00 96.12 155 ASP A O 1
ATOM 1252 N N . GLU A 1 156 ? -21.427 3.632 6.972 1.00 96.38 156 GLU A N 1
ATOM 1253 C CA . GLU A 1 156 ? -21.287 4.718 6.003 1.00 96.38 156 GLU A CA 1
ATOM 1254 C C . GLU A 1 156 ? -20.634 5.930 6.680 1.00 96.38 156 GLU A C 1
ATOM 1256 O O . GLU A 1 156 ? -20.946 6.271 7.821 1.00 96.38 156 GLU A O 1
ATOM 1261 N N . LEU A 1 157 ? -19.693 6.565 5.982 1.00 96.31 157 LEU A N 1
ATOM 1262 C CA . LEU A 1 157 ? -18.924 7.716 6.450 1.00 96.31 157 LEU A CA 1
ATOM 1263 C C . LEU A 1 157 ? -18.931 8.808 5.388 1.00 96.31 157 LEU A C 1
ATOM 1265 O O . LEU A 1 157 ? -18.759 8.525 4.204 1.00 96.31 157 LEU A O 1
ATOM 1269 N N . LEU A 1 158 ? -19.041 10.060 5.824 1.00 97.62 158 LEU A N 1
ATOM 1270 C CA . LEU A 1 158 ? -18.874 11.231 4.972 1.00 97.62 158 LEU A CA 1
ATOM 1271 C C . LEU A 1 158 ? -17.630 12.005 5.412 1.00 97.62 158 LEU A C 1
ATOM 1273 O O . LEU A 1 158 ? -17.583 12.542 6.518 1.00 97.62 158 LEU A O 1
ATOM 1277 N N . ILE A 1 159 ? -16.626 12.081 4.538 1.00 96.69 159 ILE A N 1
ATOM 1278 C CA . ILE A 1 159 ? -15.388 12.832 4.773 1.00 96.69 159 ILE A CA 1
ATOM 1279 C C . ILE A 1 159 ? -15.336 13.979 3.763 1.00 96.69 159 ILE A C 1
ATOM 1281 O O . ILE A 1 159 ? -15.025 13.786 2.585 1.00 96.69 159 ILE A O 1
ATOM 1285 N N . GLY A 1 160 ? -15.679 15.188 4.213 1.00 96.88 160 GLY A N 1
ATOM 1286 C CA . GLY A 1 160 ? -15.893 16.324 3.315 1.00 96.88 160 GLY A CA 1
ATOM 1287 C C . GLY A 1 160 ? -17.083 16.057 2.391 1.00 96.88 160 G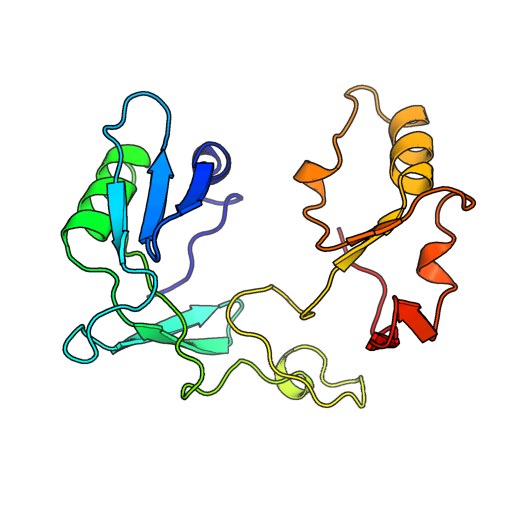LY A C 1
ATOM 1288 O O . GLY A 1 160 ? -18.219 16.030 2.847 1.00 96.88 160 GLY A O 1
ATOM 1289 N N . SER A 1 161 ? -16.819 15.849 1.100 1.00 97.44 161 SER A N 1
ATOM 1290 C CA . SER A 1 161 ? -17.824 15.483 0.089 1.00 97.44 161 SER A CA 1
ATOM 1291 C C . SER A 1 161 ? -17.714 14.031 -0.391 1.00 97.44 161 SER A C 1
ATOM 1293 O O . SER A 1 161 ? -18.379 13.655 -1.355 1.00 97.44 161 SER A O 1
ATOM 1295 N N . VAL A 1 162 ? -16.844 13.225 0.225 1.00 97.62 162 VAL A N 1
ATOM 1296 C CA . VAL A 1 162 ? -16.602 11.836 -0.177 1.00 97.62 162 VAL A CA 1
ATOM 1297 C C . VAL A 1 162 ? -17.356 10.896 0.750 1.00 97.62 162 VAL A C 1
ATOM 1299 O O . VAL A 1 162 ? -17.080 10.847 1.949 1.00 97.62 162 VAL A O 1
ATOM 1302 N N . GLU A 1 163 ? -18.269 10.122 0.175 1.00 96.69 163 GLU A N 1
ATOM 1303 C CA . GLU A 1 163 ? -18.949 9.022 0.853 1.00 96.69 163 GLU A CA 1
ATOM 1304 C C . GLU A 1 163 ? -18.094 7.749 0.789 1.00 96.69 163 GLU A C 1
ATOM 1306 O O . GLU A 1 163 ? -17.600 7.356 -0.272 1.00 96.69 163 GLU A O 1
ATOM 1311 N N . VAL A 1 164 ? -17.921 7.091 1.933 1.00 95.75 164 VAL A N 1
ATOM 1312 C CA . VAL A 1 164 ? -17.205 5.820 2.068 1.00 95.75 164 VAL A CA 1
ATOM 1313 C C . VAL A 1 164 ? -18.131 4.810 2.725 1.00 95.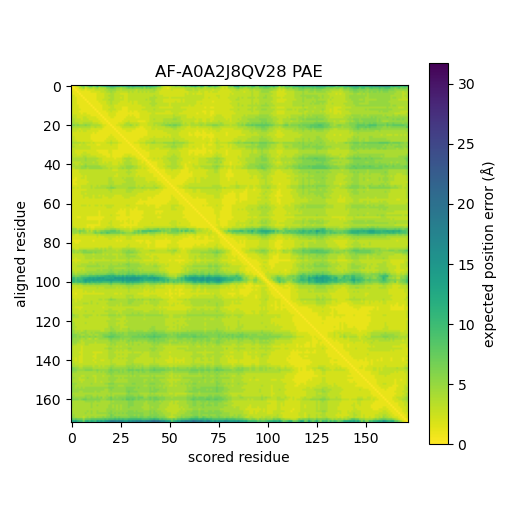75 164 VAL A C 1
ATOM 1315 O O . VAL A 1 164 ? -18.706 5.078 3.775 1.00 95.75 164 VAL A O 1
ATOM 1318 N N . LYS A 1 165 ? -18.246 3.628 2.121 1.00 95.06 165 LYS A N 1
ATOM 1319 C CA . LYS A 1 165 ? -19.067 2.531 2.632 1.00 95.06 165 LYS A CA 1
ATOM 1320 C C . LYS A 1 165 ? -18.196 1.391 3.140 1.00 95.06 165 LYS A C 1
ATOM 1322 O O . LYS A 1 165 ? -17.262 0.969 2.450 1.00 95.06 165 LYS A O 1
ATOM 1327 N N . LYS A 1 166 ? -18.517 0.866 4.322 1.00 94.44 166 LYS A N 1
ATOM 1328 C CA . LYS A 1 166 ? -17.848 -0.307 4.883 1.00 94.44 166 LYS A CA 1
ATOM 1329 C C . LYS A 1 166 ? -18.117 -1.529 4.019 1.00 94.44 166 LYS A C 1
ATOM 1331 O O . LYS A 1 166 ? -19.248 -1.828 3.646 1.00 94.44 166 LYS A O 1
ATOM 1336 N N . VAL A 1 167 ? -17.043 -2.250 3.720 1.00 94.00 167 VAL A N 1
ATOM 1337 C CA . VAL A 1 167 ? -17.090 -3.508 2.966 1.00 94.00 167 VAL A CA 1
ATOM 1338 C C . VAL A 1 167 ? -16.964 -4.692 3.920 1.00 94.00 167 VAL A C 1
ATOM 1340 O O . VAL A 1 167 ? -17.768 -5.617 3.877 1.00 94.00 167 VAL A O 1
ATOM 1343 N N . MET A 1 168 ? -15.945 -4.667 4.778 1.00 92.75 168 MET A N 1
ATOM 1344 C CA . MET A 1 168 ? -15.645 -5.705 5.760 1.00 92.75 168 MET A CA 1
ATOM 1345 C C . MET A 1 168 ? -14.644 -5.174 6.792 1.00 92.75 168 MET A C 1
ATOM 1347 O O . MET A 1 168 ? -13.917 -4.222 6.501 1.00 92.75 168 MET A O 1
ATOM 1351 N N . ALA A 1 169 ? -14.550 -5.838 7.944 1.00 93.06 169 ALA A N 1
ATOM 1352 C CA . ALA A 1 169 ? -13.421 -5.661 8.853 1.00 93.06 169 ALA A CA 1
ATOM 1353 C C . ALA A 1 169 ? -12.123 -6.184 8.210 1.00 93.06 169 ALA A C 1
ATOM 1355 O O . ALA A 1 169 ? -12.144 -7.145 7.435 1.00 93.06 169 ALA A O 1
ATOM 1356 N N . CYS A 1 170 ? -10.983 -5.565 8.523 1.00 91.62 170 CYS A N 1
ATOM 1357 C CA . CYS A 1 170 ? -9.684 -5.978 7.994 1.00 91.62 170 CYS A CA 1
ATOM 1358 C C . CYS A 1 170 ? -9.125 -7.162 8.806 1.00 91.62 170 CYS A C 1
ATOM 1360 O O . CYS A 1 170 ? -8.776 -6.965 9.972 1.00 91.62 170 CYS A O 1
ATOM 1362 N N . PRO A 1 171 ? -8.996 -8.373 8.226 1.00 85.56 171 PRO A N 1
ATOM 1363 C CA . PRO A 1 171 ? -8.301 -9.464 8.895 1.00 85.56 171 PRO A CA 1
ATOM 1364 C C . PRO A 1 171 ? -6.815 -9.107 9.003 1.00 85.56 171 PRO A C 1
ATOM 1366 O O . PRO A 1 171 ? -6.221 -8.619 8.036 1.00 85.56 171 PRO A O 1
ATOM 1369 N N . ARG A 1 172 ? -6.236 -9.313 10.185 1.00 74.88 172 ARG A N 1
ATOM 1370 C CA . ARG A 1 172 ? -4.845 -8.969 10.499 1.00 74.88 172 ARG A CA 1
ATOM 1371 C C . ARG A 1 172 ? -3.966 -10.208 10.541 1.00 74.88 172 ARG A C 1
ATOM 1373 O O . ARG A 1 172 ? -4.420 -11.221 11.114 1.00 74.88 172 ARG A O 1
#

Sequence (172 aa):
GHMVTARQEPRLVLVSIIYENNCLIFTAPDMDQLVLPSKQPSSNKLHKCRIFGLDIKGRDCGNEAAKWFTNFLKTEAYRLVQFETNMKGRTSRKLLPTLDQNFQVAYPDYCPLLIMTDASLVDLNTRMEKKMKMENFRPNIVVTGCDAFEEDTWDELLIGSVEVKKVMACPR

Radius of gyration: 18.31 Å; Cα contacts (8 Å, |Δi|>4): 247; chains: 1; bounding box: 46×33×51 Å

Foldseek 3Di:
DEDDDCVNQVQVVQWDWDQDPQWIWIDGPPADIDIFGVDAPPPADWDFYAAPNDTWIFGWRDPSQQCRVCVSRVPDGDTDTHDDPPTFAQFLCNLPVPFPDTDGDHHDNHDPFFEAEPQQLVVVQVVDPDRDDPVVVPGPYYDYDDHHPVVQVPQWDQDPNDIDGDGHDDDD

Secondary structure (DSSP, 8-state):
-B---TTT-GGGGG-EEEEETTEEEEE-TT-PPEEEESS--TTSPEEEEEETTEEEEEEE-HHHHHHHHHHHH-SS----EE--TTS--EEHHHH-TTS----EESSSSS-S--EEEHHHHHHHHHH-SS---GGGT--SEEE-SS-TTGGGT-SEEEETTEEEE-------

Mean predicted aligned error: 3.57 Å